Protein AF-A0A658P194-F1 (afdb_monomer_lite)

Secondary structure (DSSP, 8-state):
---HHHHHHHHHHHHTT--HHHHHHHTTS-HHHHHHHHTT-S---HHHHHHHHHHTT--HHHHHHHHHHHHHT-S------TT--HHHHHHHHHHHHHGGG--HHHHHHHHHHHH-

Radius of gyration: 17.39 Å; chains: 1; bounding box: 42×33×39 Å

Structure (mmCIF, N/CA/C/O backbone):
data_AF-A0A658P194-F1
#
_entry.id   AF-A0A658P194-F1
#
loop_
_atom_site.group_PDB
_atom_site.id
_atom_site.type_symbol
_atom_site.label_atom_id
_atom_site.label_alt_id
_atom_site.label_comp_id
_atom_site.label_asym_id
_atom_site.label_entity_id
_atom_site.label_seq_id
_atom_site.pdbx_PDB_ins_code
_atom_site.Cartn_x
_atom_site.Cartn_y
_atom_site.Cartn_z
_atom_site.occupancy
_atom_site.B_iso_or_equiv
_atom_site.auth_seq_id
_atom_site.auth_comp_id
_atom_site.auth_asym_id
_atom_site.auth_atom_id
_atom_site.pdbx_PDB_model_num
ATOM 1 N N . MET A 1 1 ? 0.400 -12.263 5.391 1.00 80.75 1 MET A N 1
ATOM 2 C CA . MET A 1 1 ? -0.383 -12.515 4.161 1.00 80.75 1 MET A CA 1
ATOM 3 C C . MET A 1 1 ? 0.058 -11.497 3.117 1.00 80.75 1 MET A C 1
ATOM 5 O O . MET A 1 1 ? 0.458 -10.414 3.515 1.00 80.75 1 MET A O 1
ATOM 9 N N . VAL A 1 2 ? 0.061 -11.836 1.827 1.00 92.38 2 VAL A N 1
ATOM 10 C CA . VAL A 1 2 ? 0.426 -10.878 0.763 1.00 92.38 2 VAL A CA 1
ATOM 11 C C . VAL A 1 2 ? -0.688 -9.841 0.627 1.00 92.38 2 VAL A C 1
ATOM 13 O O . VAL A 1 2 ? -1.857 -10.225 0.532 1.00 92.38 2 VAL A O 1
ATOM 16 N N . THR A 1 3 ? -0.336 -8.557 0.624 1.00 96.94 3 THR A N 1
ATOM 17 C CA . THR A 1 3 ? -1.301 -7.452 0.502 1.00 96.94 3 THR A CA 1
ATOM 18 C C . THR A 1 3 ? -1.784 -7.286 -0.939 1.00 96.94 3 THR A C 1
ATOM 20 O O . THR A 1 3 ? -1.245 -7.901 -1.860 1.00 96.94 3 THR A O 1
ATOM 23 N N . SER A 1 4 ? -2.808 -6.465 -1.170 1.00 97.44 4 SER A N 1
ATOM 24 C CA . SER A 1 4 ? -3.265 -6.144 -2.531 1.00 97.44 4 SER A CA 1
ATOM 25 C C . SER A 1 4 ? -2.160 -5.472 -3.353 1.00 97.44 4 SER A C 1
ATOM 27 O O . SER A 1 4 ? -1.932 -5.882 -4.489 1.00 97.44 4 SER A O 1
ATOM 29 N N . PHE A 1 5 ? -1.400 -4.545 -2.764 1.00 98.19 5 PHE A N 1
ATOM 30 C CA . PHE A 1 5 ? -0.228 -3.946 -3.408 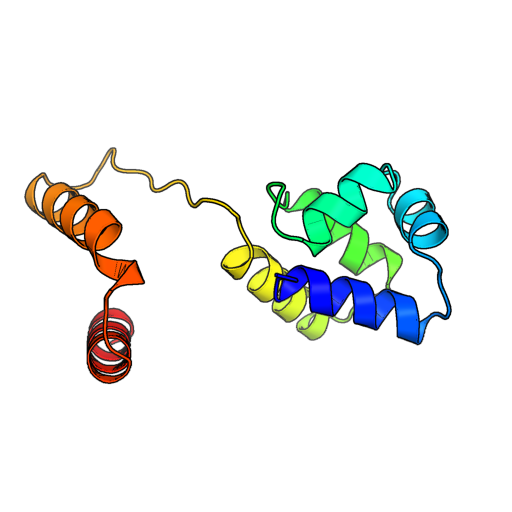1.00 98.19 5 PHE A CA 1
ATOM 31 C C . PHE A 1 5 ? 0.857 -4.989 -3.696 1.00 98.19 5 PHE A C 1
ATOM 33 O O . PHE A 1 5 ? 1.381 -5.058 -4.804 1.00 98.19 5 PHE A O 1
ATOM 40 N N . GLY A 1 6 ? 1.146 -5.881 -2.742 1.00 97.88 6 GLY A N 1
ATOM 41 C CA . GLY A 1 6 ? 2.103 -6.968 -2.953 1.00 97.88 6 GLY A CA 1
ATOM 42 C C . GLY A 1 6 ? 1.704 -7.928 -4.074 1.00 97.88 6 GLY A C 1
ATOM 43 O O . GLY A 1 6 ? 2.559 -8.371 -4.840 1.00 97.88 6 GLY A O 1
ATOM 44 N N . LYS A 1 7 ? 0.406 -8.221 -4.225 1.00 98.19 7 LYS A N 1
ATOM 45 C CA . LYS A 1 7 ? -0.113 -9.001 -5.361 1.00 98.19 7 LYS A CA 1
ATOM 46 C C . LYS A 1 7 ? 0.111 -8.268 -6.685 1.00 98.19 7 LYS A C 1
ATOM 48 O O . LYS A 1 7 ? 0.524 -8.907 -7.649 1.00 98.19 7 LYS A O 1
ATOM 53 N N . ALA A 1 8 ? -0.105 -6.953 -6.722 1.00 98.06 8 ALA A N 1
ATOM 54 C CA . ALA A 1 8 ? 0.124 -6.139 -7.912 1.00 98.06 8 ALA A CA 1
ATOM 55 C C . ALA A 1 8 ? 1.602 -6.122 -8.328 1.00 98.06 8 ALA A C 1
ATOM 57 O O . ALA A 1 8 ? 1.912 -6.398 -9.485 1.00 98.06 8 ALA A O 1
ATOM 58 N N . LEU A 1 9 ? 2.523 -5.920 -7.378 1.00 98.06 9 LEU A N 1
ATOM 59 C CA . LEU A 1 9 ? 3.965 -5.990 -7.643 1.00 98.06 9 LEU A CA 1
ATOM 60 C C . LEU A 1 9 ? 4.383 -7.358 -8.186 1.00 98.06 9 LEU A C 1
ATOM 62 O O . LEU A 1 9 ? 5.121 -7.443 -9.166 1.00 98.06 9 LEU A O 1
ATOM 66 N N . ARG A 1 10 ? 3.877 -8.441 -7.584 1.00 97.56 10 ARG A N 1
ATOM 67 C CA . ARG A 1 10 ? 4.152 -9.804 -8.054 1.00 97.56 10 ARG A CA 1
ATOM 68 C C . ARG A 1 10 ? 3.636 -10.040 -9.460 1.00 97.56 10 ARG A C 1
ATOM 70 O O . ARG A 1 10 ? 4.353 -10.653 -10.240 1.00 97.56 10 ARG A O 1
ATOM 77 N N . LYS A 1 11 ? 2.436 -9.550 -9.782 1.00 97.69 11 LYS A N 1
ATOM 78 C CA . LYS A 1 11 ? 1.874 -9.638 -11.131 1.00 97.69 11 LYS A CA 1
ATOM 79 C C . LYS A 1 11 ? 2.783 -8.929 -12.136 1.00 97.69 11 LYS A C 1
ATOM 81 O O . LYS A 1 11 ? 3.272 -9.581 -13.046 1.00 97.69 11 LYS A O 1
ATOM 86 N N . LEU A 1 12 ? 3.112 -7.656 -11.900 1.00 97.44 12 LEU A N 1
ATOM 87 C CA . LEU A 1 12 ? 4.021 -6.881 -12.759 1.00 97.44 12 LEU A CA 1
ATOM 88 C C . LEU A 1 12 ? 5.358 -7.598 -12.984 1.00 97.44 12 LEU A C 1
ATOM 90 O O . LEU A 1 12 ? 5.892 -7.641 -14.090 1.00 97.44 12 LEU A O 1
ATOM 94 N N . ARG A 1 13 ? 5.890 -8.189 -11.915 1.00 96.12 13 ARG A N 1
ATOM 95 C CA . ARG A 1 13 ? 7.141 -8.934 -11.937 1.00 96.12 13 ARG A CA 1
ATOM 96 C C . ARG A 1 13 ? 7.039 -10.233 -12.749 1.00 96.12 13 ARG A C 1
ATOM 98 O O . ARG A 1 13 ? 7.951 -10.520 -13.519 1.00 96.12 13 ARG A O 1
ATOM 105 N N . ILE A 1 14 ? 5.954 -10.994 -12.601 1.00 96.56 14 ILE A N 1
ATOM 106 C CA . ILE A 1 14 ? 5.691 -12.229 -13.362 1.00 96.56 14 ILE A CA 1
ATOM 107 C C . ILE A 1 14 ? 5.476 -11.912 -14.843 1.00 96.56 14 ILE A C 1
ATOM 109 O O . ILE A 1 14 ? 6.108 -12.544 -15.685 1.00 96.56 14 ILE A O 1
ATOM 113 N N . ASP A 1 15 ? 4.674 -10.892 -15.149 1.00 96.56 15 ASP A N 1
ATOM 114 C CA . ASP A 1 15 ? 4.360 -10.470 -16.519 1.00 96.56 15 ASP A CA 1
ATOM 115 C C . ASP A 1 15 ? 5.623 -10.050 -17.294 1.00 96.56 15 ASP A C 1
ATOM 117 O O . ASP A 1 15 ? 5.683 -10.179 -18.514 1.00 96.56 15 ASP A O 1
ATOM 121 N N . ARG A 1 16 ? 6.669 -9.596 -16.587 1.00 95.00 16 ARG A N 1
ATOM 122 C CA . ARG A 1 16 ? 7.981 -9.253 -17.164 1.00 95.00 16 ARG A CA 1
ATOM 123 C C . ARG A 1 16 ? 9.073 -10.310 -16.963 1.00 95.00 16 ARG A C 1
ATOM 125 O O . ARG A 1 16 ? 10.238 -10.026 -17.236 1.00 95.00 16 ARG A O 1
ATOM 132 N N . GLY A 1 17 ? 8.745 -11.500 -16.455 1.00 96.62 17 GLY A N 1
ATOM 133 C CA . GLY A 1 17 ? 9.721 -12.578 -16.236 1.00 96.62 17 GLY A CA 1
ATOM 134 C C . GLY A 1 17 ? 10.841 -12.225 -15.247 1.00 96.62 17 GLY A C 1
ATOM 135 O O . GLY A 1 17 ? 11.952 -12.744 -15.338 1.00 96.62 17 GLY A O 1
ATOM 136 N N . MET A 1 18 ? 10.585 -11.312 -14.310 1.00 97.06 18 MET A N 1
ATOM 137 C CA . MET A 1 18 ? 11.586 -10.804 -13.376 1.00 97.06 18 MET A CA 1
ATOM 138 C C . MET A 1 18 ? 11.615 -11.619 -12.072 1.00 97.06 18 MET A C 1
ATOM 140 O O . MET A 1 18 ? 10.591 -11.986 -11.491 1.00 97.06 18 MET A O 1
ATOM 144 N N . VAL A 1 19 ? 12.810 -11.845 -11.526 1.00 97.56 19 VAL A N 1
ATOM 145 C CA . VAL A 1 19 ? 12.953 -12.270 -10.123 1.00 97.56 19 VAL A CA 1
ATOM 146 C C . VAL A 1 19 ? 12.865 -11.059 -9.190 1.00 97.56 19 VAL A C 1
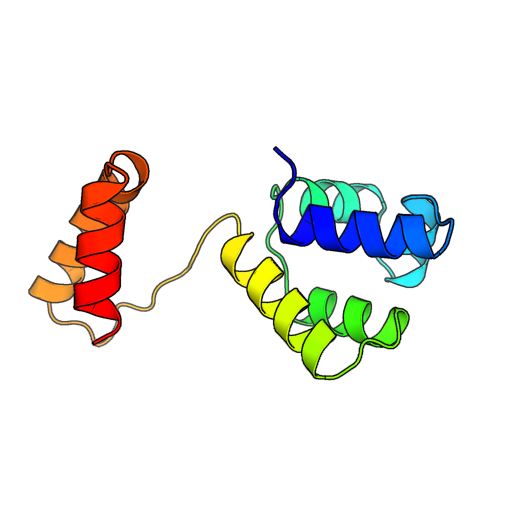ATOM 148 O O . VAL A 1 19 ? 13.012 -9.918 -9.629 1.00 97.56 19 VAL A O 1
ATOM 151 N N . LEU A 1 20 ? 12.614 -11.285 -7.893 1.00 97.81 20 LEU A N 1
ATOM 152 C CA . LEU A 1 20 ? 12.470 -10.204 -6.901 1.00 97.81 20 LEU A CA 1
ATOM 153 C C . LEU A 1 20 ? 13.672 -9.250 -6.910 1.00 97.81 20 LEU A C 1
ATOM 155 O O . LEU A 1 20 ? 13.491 -8.038 -6.849 1.00 97.81 20 LEU A O 1
ATOM 159 N N . LYS A 1 21 ? 14.881 -9.810 -7.033 1.00 98.00 21 LYS A N 1
ATOM 160 C CA . LYS A 1 21 ? 16.128 -9.047 -7.089 1.00 98.00 21 LYS A CA 1
ATOM 161 C C . LYS A 1 21 ? 16.144 -8.053 -8.251 1.00 98.00 21 LYS A C 1
ATOM 163 O O . LYS A 1 21 ? 16.373 -6.879 -8.014 1.00 98.00 21 LYS A O 1
ATOM 168 N N . ASN A 1 22 ? 15.789 -8.488 -9.461 1.00 97.88 22 ASN A N 1
ATOM 169 C CA . ASN A 1 22 ? 15.774 -7.622 -10.644 1.00 97.88 22 ASN A CA 1
ATOM 170 C C . ASN A 1 22 ? 14.835 -6.422 -10.462 1.00 97.88 22 ASN A C 1
ATOM 172 O O . ASN A 1 22 ? 15.189 -5.303 -10.815 1.00 97.88 22 ASN A O 1
ATOM 176 N N . MET A 1 23 ? 13.643 -6.650 -9.900 1.00 98.00 23 MET A N 1
ATOM 177 C CA . MET A 1 23 ? 12.684 -5.572 -9.641 1.00 98.00 23 MET A CA 1
ATOM 178 C C . MET A 1 23 ? 13.187 -4.628 -8.544 1.00 98.00 23 MET A C 1
ATOM 180 O O . MET A 1 23 ? 13.034 -3.419 -8.662 1.00 98.00 23 MET A O 1
ATOM 184 N N . ALA A 1 24 ? 13.801 -5.166 -7.489 1.00 98.25 24 ALA A N 1
ATOM 185 C CA . ALA A 1 24 ? 14.381 -4.360 -6.422 1.00 98.25 24 ALA A CA 1
ATOM 186 C C . ALA A 1 24 ? 15.512 -3.462 -6.952 1.00 98.25 24 ALA A C 1
ATOM 188 O O . ALA A 1 24 ? 15.482 -2.256 -6.716 1.00 98.25 24 ALA A O 1
ATOM 189 N N . ASP A 1 25 ? 16.424 -4.030 -7.745 1.00 97.88 25 ASP A N 1
ATOM 190 C CA . ASP A 1 25 ? 17.530 -3.311 -8.382 1.00 97.88 25 ASP A CA 1
ATOM 191 C C . ASP A 1 25 ? 16.998 -2.221 -9.333 1.00 97.88 25 ASP A C 1
ATOM 193 O O . ASP A 1 25 ? 17.431 -1.073 -9.262 1.00 97.88 25 ASP A O 1
ATOM 197 N N . MET A 1 26 ? 15.991 -2.542 -10.157 1.00 96.88 26 MET A N 1
ATOM 198 C CA . MET A 1 26 ? 15.323 -1.586 -11.054 1.00 96.88 26 MET A CA 1
ATOM 199 C C . MET A 1 26 ? 14.675 -0.413 -10.307 1.00 96.88 26 MET A C 1
ATOM 201 O O . MET A 1 26 ? 14.687 0.713 -10.797 1.00 96.88 26 MET A O 1
ATOM 205 N N . LEU A 1 27 ? 14.096 -0.669 -9.133 1.00 97.31 27 LEU A N 1
ATOM 206 C CA . LEU A 1 27 ? 13.446 0.347 -8.303 1.00 97.31 27 LEU A CA 1
ATOM 207 C C . LEU A 1 27 ? 14.424 1.064 -7.357 1.00 97.31 27 LEU A C 1
ATOM 209 O O . LEU A 1 27 ? 14.000 1.942 -6.607 1.00 97.31 27 LEU A O 1
ATOM 213 N N . GLY A 1 28 ? 15.709 0.690 -7.360 1.00 96.81 28 GLY A N 1
ATOM 214 C CA . GLY A 1 28 ? 16.726 1.274 -6.485 1.00 96.81 28 GLY A CA 1
ATOM 215 C C . GLY A 1 28 ? 16.527 0.956 -4.999 1.00 96.81 28 GLY A C 1
ATOM 216 O O . GLY A 1 28 ? 16.903 1.754 -4.143 1.00 96.81 28 GLY A O 1
ATOM 217 N N . VAL A 1 29 ? 15.921 -0.189 -4.667 1.00 97.75 29 VAL A N 1
ATOM 218 C CA . VAL A 1 29 ? 15.680 -0.624 -3.281 1.00 97.75 29 VAL A CA 1
ATOM 219 C C . VAL A 1 29 ? 16.275 -2.003 -3.010 1.00 97.75 29 VAL A C 1
ATOM 221 O O . VAL A 1 29 ? 16.568 -2.770 -3.920 1.00 97.75 29 VAL A O 1
ATOM 224 N N . SER A 1 30 ? 16.427 -2.376 -1.738 1.00 98.25 30 SER A N 1
ATOM 225 C CA . SER A 1 30 ? 16.890 -3.726 -1.405 1.00 9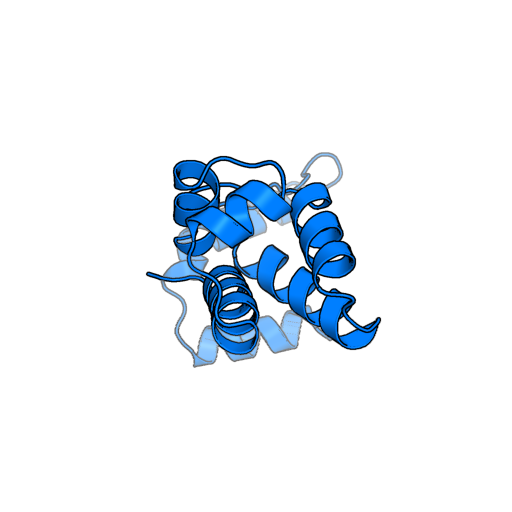8.25 30 SER A CA 1
ATOM 226 C C . SER A 1 30 ? 15.799 -4.778 -1.640 1.00 98.25 30 SER A C 1
ATOM 228 O O . SER A 1 30 ? 14.609 -4.536 -1.419 1.00 98.25 30 SER A O 1
ATOM 230 N N . SER A 1 31 ? 16.202 -6.001 -2.003 1.00 98.06 31 SER A N 1
ATOM 231 C CA . SER A 1 31 ? 15.270 -7.136 -2.127 1.00 98.06 31 SER A CA 1
ATOM 232 C C . SER A 1 31 ? 14.517 -7.418 -0.821 1.00 98.06 31 SER A C 1
ATOM 234 O O . SER A 1 31 ? 13.340 -7.776 -0.843 1.00 98.06 31 SER A O 1
ATOM 236 N N . ALA A 1 32 ? 15.172 -7.224 0.330 1.00 98.12 32 ALA A N 1
ATOM 237 C CA . ALA A 1 32 ? 14.551 -7.383 1.642 1.00 98.12 32 ALA A CA 1
ATOM 238 C C . ALA A 1 32 ? 13.462 -6.328 1.892 1.00 98.12 32 ALA A C 1
ATOM 240 O O . ALA A 1 32 ? 12.392 -6.663 2.403 1.00 98.12 32 ALA A O 1
ATOM 241 N N . TYR A 1 33 ? 13.706 -5.073 1.499 1.00 98.12 33 TYR A N 1
ATOM 242 C CA . TYR A 1 33 ? 12.710 -4.010 1.595 1.00 98.12 33 TYR A CA 1
ATOM 243 C C . TYR A 1 33 ? 11.511 -4.292 0.687 1.00 98.12 33 TYR A C 1
ATOM 245 O O . TYR A 1 33 ? 10.380 -4.287 1.170 1.00 98.12 33 TYR A O 1
ATOM 253 N N . LEU A 1 34 ? 11.747 -4.640 -0.583 1.00 98.00 34 LEU A N 1
ATOM 254 C CA . LEU A 1 34 ? 10.673 -4.964 -1.525 1.00 98.00 34 LEU A CA 1
ATOM 255 C C . LEU A 1 34 ? 9.847 -6.178 -1.064 1.00 98.00 34 LEU A C 1
ATOM 257 O O . LEU A 1 34 ? 8.621 -6.137 -1.097 1.00 98.00 34 LEU A O 1
ATOM 261 N N . SER A 1 35 ? 10.495 -7.224 -0.540 1.00 97.81 35 SER A N 1
ATOM 262 C CA . SER A 1 35 ? 9.810 -8.373 0.074 1.00 97.81 35 SER A CA 1
ATOM 263 C C . SER A 1 35 ? 8.934 -7.958 1.259 1.00 97.81 35 SER A C 1
ATOM 265 O O . SER A 1 35 ? 7.782 -8.377 1.380 1.00 97.81 35 SER A O 1
ATOM 267 N N . ALA A 1 36 ? 9.454 -7.096 2.136 1.00 97.88 36 ALA A N 1
ATOM 268 C CA . ALA A 1 36 ? 8.701 -6.606 3.281 1.00 97.88 36 ALA A CA 1
ATOM 269 C C . ALA A 1 36 ? 7.489 -5.760 2.854 1.00 97.88 36 ALA A C 1
ATOM 271 O O . ALA A 1 36 ? 6.436 -5.874 3.478 1.00 97.88 36 ALA A O 1
ATOM 272 N N . ILE A 1 37 ? 7.609 -4.980 1.776 1.00 97.81 37 ILE A N 1
ATOM 273 C CA . ILE A 1 37 ? 6.501 -4.247 1.152 1.00 97.81 37 ILE A CA 1
ATOM 274 C C . ILE A 1 37 ? 5.450 -5.210 0.582 1.00 97.81 37 ILE A C 1
ATOM 276 O O . ILE A 1 37 ? 4.273 -5.079 0.911 1.00 97.81 37 ILE A O 1
ATOM 280 N N . GLU A 1 38 ? 5.854 -6.228 -0.191 1.00 97.19 38 GLU A N 1
ATOM 281 C CA . GLU A 1 38 ? 4.921 -7.228 -0.742 1.00 97.19 38 GLU A CA 1
ATOM 282 C C . GLU A 1 38 ? 4.118 -7.954 0.357 1.00 97.19 38 GLU A C 1
ATOM 284 O O . GLU A 1 38 ? 2.974 -8.369 0.157 1.00 97.19 38 GLU A O 1
ATOM 289 N N . LEU A 1 39 ? 4.724 -8.123 1.533 1.00 97.25 39 LEU A N 1
ATOM 290 C CA . LEU A 1 39 ? 4.124 -8.785 2.691 1.00 97.25 39 LEU A CA 1
ATOM 291 C C . LEU A 1 39 ? 3.387 -7.827 3.642 1.00 97.25 39 LEU A C 1
ATOM 293 O O . LEU A 1 39 ? 2.932 -8.282 4.693 1.00 97.25 39 LEU A O 1
ATOM 297 N N . GLY A 1 40 ? 3.290 -6.533 3.316 1.00 96.06 40 GLY A N 1
ATOM 298 C CA . GLY A 1 40 ? 2.615 -5.527 4.148 1.00 96.06 40 GLY A CA 1
ATOM 299 C C . GLY A 1 40 ? 3.323 -5.217 5.468 1.00 96.06 40 GLY A C 1
ATOM 300 O O . GLY A 1 40 ? 2.699 -4.750 6.412 1.00 96.06 40 GLY A O 1
ATOM 301 N N . LYS A 1 41 ? 4.620 -5.518 5.577 1.00 96.50 41 LYS A N 1
ATOM 302 C CA . LYS A 1 41 ? 5.421 -5.315 6.797 1.00 96.50 41 LYS A CA 1
ATOM 303 C C . LYS A 1 41 ? 6.079 -3.935 6.866 1.00 96.50 41 LYS A C 1
ATOM 305 O O . LYS A 1 41 ? 6.722 -3.614 7.864 1.00 96.50 41 LYS A O 1
ATOM 310 N N . ARG A 1 42 ? 5.997 -3.140 5.800 1.00 96.88 42 ARG A N 1
ATOM 311 C CA . ARG A 1 42 ? 6.587 -1.799 5.703 1.00 96.88 42 ARG A CA 1
ATOM 312 C C . ARG A 1 42 ? 5.566 -0.827 5.129 1.00 96.88 42 ARG A C 1
ATOM 314 O O . ARG A 1 42 ? 4.741 -1.222 4.312 1.00 96.88 42 ARG A O 1
ATOM 321 N N . ALA A 1 43 ? 5.653 0.427 5.566 1.00 96.50 43 ALA A N 1
ATOM 322 C CA . ALA A 1 43 ? 4.893 1.519 4.974 1.00 96.50 43 ALA A CA 1
ATOM 323 C C . ALA A 1 43 ? 5.285 1.692 3.506 1.00 96.50 43 ALA A C 1
ATOM 325 O O . ALA A 1 43 ? 6.460 1.540 3.154 1.00 96.50 43 ALA A O 1
ATOM 326 N N . ILE A 1 44 ? 4.296 2.006 2.677 1.00 97.44 44 ILE A N 1
ATOM 327 C CA . ILE A 1 44 ? 4.454 2.142 1.232 1.00 97.44 44 ILE A CA 1
ATOM 328 C C . ILE A 1 44 ? 4.493 3.641 0.924 1.00 97.44 44 ILE A C 1
ATOM 330 O O . ILE A 1 44 ? 3.448 4.283 0.982 1.00 97.44 44 ILE A O 1
ATOM 334 N N . PRO A 1 45 ? 5.665 4.242 0.670 1.00 96.19 45 PRO A N 1
ATOM 335 C CA . PRO A 1 45 ? 5.725 5.662 0.355 1.00 96.19 45 PRO A CA 1
ATOM 336 C C . PRO A 1 45 ? 5.202 5.918 -1.062 1.00 96.19 45 PRO A C 1
ATOM 338 O O . PRO A 1 45 ? 5.422 5.107 -1.965 1.00 96.19 45 PRO A O 1
ATOM 341 N N . ASP A 1 46 ? 4.596 7.085 -1.283 1.00 96.31 46 ASP A N 1
ATOM 342 C CA . ASP A 1 46 ? 4.128 7.499 -2.614 1.00 96.31 46 ASP A CA 1
ATOM 343 C C . ASP A 1 46 ? 5.252 7.503 -3.650 1.00 96.31 46 ASP A C 1
ATOM 345 O O . ASP A 1 46 ? 5.028 7.182 -4.816 1.00 96.31 46 ASP A O 1
ATOM 349 N N . SER A 1 47 ? 6.484 7.799 -3.224 1.00 97.25 47 SER A N 1
ATOM 350 C CA . SER A 1 47 ? 7.663 7.713 -4.084 1.00 97.25 47 SER A CA 1
ATOM 351 C C . SER A 1 47 ? 7.868 6.307 -4.648 1.00 97.25 47 SER A C 1
ATOM 353 O O . SER A 1 47 ? 8.169 6.182 -5.828 1.00 97.25 47 SER A O 1
ATOM 355 N N . LEU A 1 48 ? 7.638 5.248 -3.863 1.00 98.12 48 LEU A N 1
ATOM 356 C CA . LEU A 1 48 ? 7.743 3.870 -4.349 1.00 98.12 48 LEU A CA 1
ATOM 357 C C . LEU A 1 48 ? 6.628 3.550 -5.348 1.00 98.12 48 LEU A C 1
ATOM 359 O O . LEU A 1 48 ? 6.899 2.938 -6.378 1.00 98.12 48 LEU A O 1
ATOM 363 N N . VAL A 1 49 ? 5.393 3.982 -5.073 1.00 98.19 49 VAL A N 1
ATOM 364 C CA . VAL A 1 49 ? 4.258 3.805 -5.996 1.00 98.19 49 VAL A CA 1
ATOM 365 C C . VAL A 1 49 ? 4.553 4.486 -7.334 1.00 98.19 49 VAL A C 1
ATOM 367 O O . VAL A 1 49 ? 4.396 3.872 -8.389 1.00 98.19 49 VAL A O 1
ATOM 370 N N . ASN A 1 50 ? 5.053 5.722 -7.291 1.00 97.88 50 ASN A N 1
ATOM 371 C CA . ASN A 1 50 ? 5.422 6.490 -8.476 1.00 97.88 50 ASN A CA 1
ATOM 372 C C . ASN A 1 50 ? 6.598 5.847 -9.230 1.00 97.88 50 ASN A C 1
ATOM 374 O O . ASN A 1 50 ? 6.535 5.729 -10.452 1.00 97.88 50 ASN A O 1
ATOM 378 N N . SER A 1 51 ? 7.633 5.372 -8.526 1.00 98.00 51 SER A N 1
ATOM 379 C CA . SER A 1 51 ? 8.763 4.659 -9.139 1.00 98.00 51 SER A CA 1
ATOM 380 C C . SER A 1 51 ? 8.319 3.381 -9.845 1.00 98.00 51 SER A C 1
ATOM 382 O O . SER A 1 51 ? 8.775 3.107 -10.952 1.00 98.00 51 SER A O 1
ATOM 384 N N . VAL A 1 52 ? 7.400 2.615 -9.248 1.00 98.12 52 VAL A N 1
ATOM 385 C CA . VAL A 1 52 ? 6.829 1.419 -9.885 1.00 98.12 52 VAL A CA 1
ATOM 386 C C . VAL A 1 52 ? 6.021 1.803 -11.121 1.00 98.12 52 VAL A C 1
ATOM 388 O O . VAL A 1 52 ? 6.231 1.215 -12.180 1.00 98.12 52 VAL A O 1
ATOM 391 N N . ALA A 1 53 ? 5.142 2.803 -11.020 1.00 98.12 53 ALA A N 1
ATOM 392 C CA . ALA A 1 53 ? 4.343 3.256 -12.155 1.00 98.12 53 ALA A CA 1
ATOM 393 C C . ALA A 1 53 ? 5.221 3.704 -13.335 1.00 98.12 53 ALA A C 1
ATOM 395 O O . ALA A 1 53 ? 4.974 3.298 -14.471 1.00 98.12 53 ALA A O 1
ATOM 396 N N . ALA A 1 54 ? 6.288 4.460 -13.060 1.00 97.75 54 ALA A N 1
ATOM 397 C CA . ALA A 1 54 ? 7.239 4.912 -14.069 1.00 97.75 54 ALA A CA 1
ATOM 398 C C . ALA A 1 54 ? 8.057 3.754 -14.670 1.00 97.75 54 ALA A C 1
ATOM 400 O O . ALA A 1 54 ? 8.104 3.607 -15.889 1.00 97.75 54 ALA A O 1
ATOM 401 N N . ALA A 1 55 ? 8.656 2.890 -13.840 1.00 97.19 55 ALA A N 1
ATOM 402 C CA . ALA A 1 55 ? 9.495 1.776 -14.301 1.00 97.19 55 ALA A CA 1
ATOM 403 C C . ALA A 1 55 ? 8.716 0.748 -15.144 1.00 97.19 55 ALA A C 1
ATOM 405 O O . ALA A 1 55 ? 9.262 0.112 -16.054 1.00 97.19 55 ALA A O 1
ATOM 406 N N . PHE A 1 56 ? 7.422 0.590 -14.856 1.00 96.81 56 PHE A N 1
ATOM 407 C CA . PHE A 1 56 ? 6.541 -0.312 -15.589 1.00 96.81 56 PHE A CA 1
ATOM 408 C C . PHE A 1 56 ? 5.745 0.369 -16.708 1.00 96.81 56 PHE A C 1
ATOM 410 O O . PHE A 1 56 ? 5.038 -0.329 -17.431 1.00 96.81 56 PHE A O 1
ATOM 417 N N . GLY A 1 57 ? 5.912 1.680 -16.918 1.00 96.81 57 GLY A N 1
ATOM 418 C CA . GLY A 1 57 ? 5.205 2.420 -17.965 1.00 96.81 57 GLY A CA 1
ATOM 419 C C . GLY A 1 57 ? 3.687 2.292 -17.845 1.00 96.81 57 GLY A C 1
ATOM 420 O O . GLY A 1 57 ? 3.011 2.111 -18.854 1.00 96.81 57 GLY A O 1
ATOM 421 N N . LEU A 1 58 ? 3.173 2.303 -16.611 1.00 97.75 58 LEU A N 1
ATOM 422 C CA . LEU A 1 58 ? 1.752 2.102 -16.345 1.00 97.75 58 LEU A CA 1
ATOM 423 C C . LEU A 1 58 ? 0.935 3.262 -16.912 1.00 97.75 58 LEU A C 1
ATOM 425 O O . LEU A 1 58 ? 1.303 4.430 -16.767 1.00 97.75 58 LEU A O 1
ATOM 429 N N . SER A 1 59 ? -0.205 2.938 -17.517 1.00 97.44 59 SER A N 1
ATOM 430 C CA . SER A 1 59 ? -1.194 3.932 -17.926 1.00 97.44 59 SER A CA 1
ATOM 431 C C . SER A 1 59 ? -1.748 4.698 -16.718 1.00 97.44 59 SER A C 1
ATOM 433 O O . SER A 1 59 ? -1.637 4.263 -15.569 1.00 97.44 59 SER A O 1
ATOM 435 N N . GLY A 1 60 ? -2.404 5.836 -16.969 1.00 96.50 60 GLY A N 1
ATOM 436 C CA . GLY A 1 60 ? -3.003 6.642 -15.898 1.00 96.50 60 GLY A CA 1
ATOM 437 C C . GLY A 1 60 ? -3.994 5.856 -15.030 1.00 96.50 60 GLY A C 1
ATOM 438 O O . GLY A 1 60 ? -3.994 6.006 -13.808 1.00 96.50 60 GLY A O 1
ATOM 439 N N . GLN A 1 61 ? -4.780 4.965 -15.643 1.00 97.50 61 GLN A N 1
ATOM 440 C CA . GLN A 1 61 ? -5.716 4.105 -14.920 1.00 97.50 61 GLN A CA 1
ATOM 441 C C . GLN A 1 61 ? -4.984 3.055 -14.074 1.00 97.50 61 GLN A C 1
ATOM 443 O O . GLN A 1 61 ? -5.260 2.930 -12.885 1.00 97.50 61 GLN A O 1
ATOM 448 N N . GLU A 1 62 ? -4.000 2.357 -14.644 1.00 97.69 62 GLU A N 1
ATOM 449 C CA . GLU A 1 62 ? -3.218 1.348 -13.915 1.00 97.69 62 GLU A CA 1
ATOM 450 C C . GLU A 1 62 ? -2.438 1.956 -12.743 1.00 97.69 62 GLU A C 1
ATOM 452 O O . GLU A 1 62 ? -2.370 1.364 -11.667 1.00 97.69 62 GLU A O 1
ATOM 457 N N . ALA A 1 63 ? -1.881 3.157 -12.919 1.00 97.88 63 ALA A N 1
ATOM 458 C CA . ALA A 1 63 ? -1.205 3.883 -11.851 1.00 97.88 63 ALA A CA 1
ATOM 459 C C . ALA A 1 63 ? -2.182 4.317 -10.742 1.00 97.88 63 ALA A C 1
ATOM 461 O O . ALA A 1 63 ? -1.835 4.260 -9.559 1.00 97.88 63 ALA A O 1
ATOM 462 N N . SER A 1 64 ? -3.407 4.723 -11.102 1.00 97.62 64 SER A N 1
ATOM 463 C CA . SER A 1 64 ? -4.474 5.024 -10.136 1.00 97.62 64 SER A CA 1
ATOM 464 C C . SER A 1 64 ? -4.865 3.783 -9.332 1.00 97.62 64 SER A C 1
ATOM 466 O O . SER A 1 64 ? -4.942 3.834 -8.103 1.00 97.62 64 SER A O 1
ATOM 468 N N . ASP A 1 65 ? -5.034 2.646 -10.004 1.00 98.00 65 ASP A N 1
ATOM 469 C CA . ASP A 1 65 ? -5.384 1.383 -9.355 1.00 98.00 65 ASP A CA 1
ATOM 470 C C . ASP A 1 65 ? -4.258 0.887 -8.441 1.00 98.00 65 ASP A C 1
ATOM 472 O O . ASP A 1 65 ? -4.519 0.464 -7.311 1.00 98.00 65 ASP A O 1
ATOM 476 N N . LEU A 1 66 ? -3.000 1.017 -8.873 1.00 98.19 66 LEU A N 1
ATOM 477 C CA . LEU A 1 66 ? -1.833 0.697 -8.054 1.00 98.19 66 LEU A CA 1
ATOM 478 C C . LEU A 1 66 ? -1.763 1.575 -6.793 1.00 98.19 66 LEU A C 1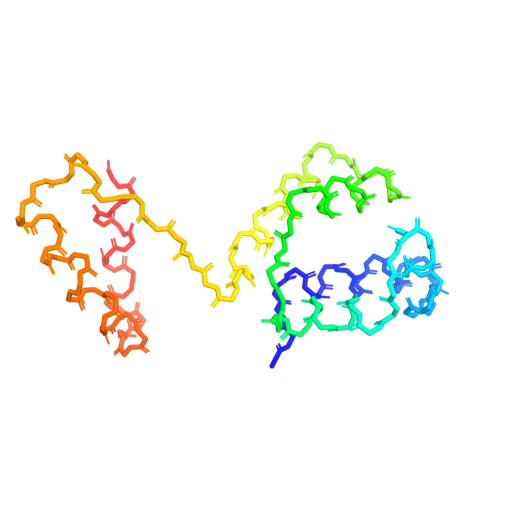
ATOM 480 O O . LEU A 1 66 ? -1.468 1.069 -5.708 1.00 98.19 66 LEU A O 1
ATOM 484 N N . ARG A 1 67 ? -2.069 2.874 -6.911 1.00 98.00 67 ARG A N 1
ATOM 485 C CA . ARG A 1 67 ? -2.132 3.797 -5.766 1.00 98.00 67 ARG A CA 1
ATOM 486 C C . ARG A 1 67 ? -3.227 3.390 -4.777 1.00 98.00 67 ARG A C 1
ATOM 488 O O . ARG A 1 67 ? -2.930 3.239 -3.596 1.00 98.00 67 ARG A O 1
ATOM 495 N N . LYS A 1 68 ? -4.441 3.086 -5.247 1.00 97.19 68 LYS A N 1
ATOM 496 C CA . LYS A 1 68 ? -5.523 2.570 -4.382 1.00 97.19 68 LYS A CA 1
ATOM 497 C C . LYS A 1 68 ? -5.117 1.284 -3.665 1.00 97.19 68 LYS A C 1
ATOM 499 O O . LYS A 1 68 ? -5.396 1.105 -2.482 1.00 97.19 68 LYS A O 1
ATOM 504 N N . GLN A 1 69 ? -4.435 0.377 -4.365 1.00 98.00 69 GLN A N 1
ATOM 505 C CA . GLN A 1 69 ? -3.921 -0.856 -3.769 1.00 98.00 69 GLN A CA 1
ATOM 506 C C . GLN A 1 69 ? -2.867 -0.577 -2.693 1.00 98.00 69 GLN A C 1
ATOM 508 O O . GLN A 1 69 ? -2.863 -1.271 -1.675 1.00 98.00 69 GLN A O 1
ATOM 513 N N . ALA A 1 70 ? -1.999 0.418 -2.894 1.00 97.38 70 ALA A N 1
ATOM 514 C CA . ALA A 1 70 ? -1.023 0.855 -1.899 1.00 97.38 70 ALA A CA 1
ATOM 515 C C . ALA A 1 70 ? -1.704 1.421 -0.645 1.00 97.38 70 ALA A C 1
ATOM 517 O O . ALA A 1 70 ? -1.352 1.014 0.460 1.00 97.38 70 ALA A O 1
ATOM 518 N N . GLU A 1 71 ? -2.712 2.281 -0.811 1.00 95.38 71 GLU A N 1
ATOM 519 C CA . GLU A 1 71 ? -3.474 2.893 0.286 1.00 95.38 71 GLU A CA 1
ATOM 520 C C . GLU A 1 71 ? -4.104 1.838 1.204 1.00 95.38 71 GLU A C 1
ATOM 522 O O . GLU A 1 71 ? -3.849 1.831 2.407 1.00 95.38 71 GLU A O 1
ATOM 527 N N . ILE A 1 72 ? -4.838 0.871 0.641 1.00 94.81 72 ILE A N 1
ATOM 528 C CA . ILE A 1 72 ? -5.460 -0.206 1.435 1.00 94.81 72 ILE A CA 1
ATOM 529 C C . ILE A 1 72 ? -4.442 -1.213 1.998 1.00 94.81 72 ILE A C 1
ATOM 531 O O . ILE A 1 72 ? -4.789 -2.038 2.841 1.00 94.81 72 ILE A O 1
ATOM 535 N N . SER A 1 73 ? -3.199 -1.189 1.505 1.00 96.75 73 SER A N 1
ATOM 536 C CA . SER A 1 73 ? -2.114 -2.075 1.945 1.00 96.75 73 SER A CA 1
ATOM 537 C C . SER A 1 73 ? -1.221 -1.459 3.019 1.00 96.75 73 SER A C 1
ATOM 539 O O . SER A 1 73 ? -0.286 -2.133 3.462 1.00 96.75 73 SER A O 1
ATOM 541 N N . GLN A 1 74 ? -1.457 -0.206 3.424 1.00 95.75 74 GLN A N 1
ATOM 542 C CA . GLN A 1 74 ? -0.669 0.420 4.481 1.00 95.75 74 GLN A CA 1
ATOM 543 C C . GLN A 1 74 ? -0.791 -0.384 5.788 1.00 95.75 74 GLN A C 1
ATOM 545 O O . GLN A 1 74 ? -1.897 -0.761 6.181 1.00 95.75 74 GLN A O 1
ATOM 550 N N . PRO A 1 75 ? 0.320 -0.637 6.504 1.00 94.12 75 PRO A N 1
ATOM 551 C CA . PRO A 1 75 ? 0.279 -1.360 7.775 1.00 94.12 75 PRO A CA 1
ATOM 552 C C . PRO A 1 75 ? -0.397 -0.551 8.891 1.00 94.12 75 PRO A C 1
ATOM 554 O O . PRO A 1 75 ? -0.854 -1.118 9.883 1.00 94.12 75 PRO A O 1
ATOM 557 N N . SER A 1 76 ? -0.432 0.772 8.745 1.00 91.56 76 SER A N 1
ATOM 558 C CA . SER A 1 76 ? -1.105 1.697 9.645 1.00 91.56 76 SER A CA 1
ATOM 559 C C . SER A 1 76 ? -1.530 2.954 8.893 1.00 91.56 76 SER A C 1
ATOM 561 O O . SER A 1 76 ? -0.899 3.352 7.914 1.00 91.56 76 SER A O 1
ATOM 563 N N . LEU A 1 77 ? -2.593 3.588 9.378 1.00 88.69 77 LEU A N 1
ATOM 564 C CA . LEU A 1 77 ? -3.077 4.874 8.895 1.00 88.69 77 LEU A CA 1
ATOM 565 C C . LEU A 1 77 ? -2.851 5.922 9.985 1.00 88.69 77 LEU A C 1
ATOM 567 O O . LEU A 1 77 ? -3.153 5.677 11.154 1.00 88.69 77 LEU A O 1
ATOM 571 N N . LYS A 1 78 ? -2.323 7.085 9.602 1.00 89.38 78 LYS A N 1
ATOM 572 C CA . LYS A 1 78 ? -2.317 8.271 10.461 1.00 89.38 78 LYS A CA 1
ATOM 573 C C . LYS A 1 78 ? -3.550 9.097 10.131 1.00 89.38 78 LYS A C 1
ATOM 575 O O . LYS A 1 78 ? -3.788 9.386 8.964 1.00 89.38 78 LYS A O 1
ATOM 580 N N . VAL A 1 79 ? -4.302 9.461 11.158 1.00 90.06 79 VAL A N 1
ATOM 581 C CA . VAL A 1 79 ? -5.474 10.327 11.045 1.00 90.06 79 VAL A CA 1
ATOM 582 C C . VAL A 1 79 ? -5.161 11.597 11.822 1.00 90.06 79 VAL A C 1
ATOM 584 O O . VAL A 1 79 ? -4.755 11.511 12.982 1.00 90.06 79 VAL A O 1
ATOM 587 N N . ASP A 1 80 ? -5.290 12.750 11.169 1.00 92.81 80 ASP A N 1
ATOM 588 C CA . ASP A 1 80 ? -5.182 14.044 11.839 1.00 92.81 80 ASP A CA 1
ATOM 589 C C . ASP A 1 80 ? -6.450 14.301 12.661 1.00 92.81 80 ASP A C 1
ATOM 591 O O . ASP A 1 80 ? -7.563 14.059 12.198 1.00 92.81 80 ASP A O 1
ATOM 595 N N . MET A 1 81 ? -6.266 14.757 13.896 1.00 93.62 81 MET A N 1
ATOM 596 C CA . MET A 1 81 ? -7.331 14.990 14.872 1.00 93.62 81 MET A CA 1
ATOM 597 C C . MET A 1 81 ? -7.390 16.455 15.325 1.00 93.62 81 MET A C 1
ATOM 599 O O . MET A 1 81 ? -8.165 16.769 16.227 1.00 93.62 81 MET A O 1
ATOM 603 N N . SER A 1 82 ? -6.554 17.335 14.768 1.00 91.75 82 SER A N 1
ATOM 604 C CA . SER A 1 82 ? -6.308 18.680 15.310 1.00 91.75 82 SER A CA 1
ATOM 605 C C . SER A 1 82 ? -7.557 19.573 15.296 1.00 91.75 82 SER A C 1
ATOM 607 O O . SER A 1 82 ? -7.776 20.304 16.258 1.00 91.75 82 SER A O 1
ATOM 609 N N . ASP A 1 83 ? -8.437 19.399 14.302 1.00 92.94 83 ASP A N 1
ATOM 610 C CA . ASP A 1 83 ? -9.663 20.198 14.115 1.00 92.94 83 ASP A CA 1
ATOM 611 C C . ASP A 1 83 ? -10.964 19.419 14.389 1.00 92.94 83 ASP A C 1
ATOM 613 O O . ASP A 1 83 ? -12.067 19.905 14.144 1.00 92.94 83 ASP A O 1
ATOM 617 N N . ALA A 1 84 ? -10.860 18.184 14.887 1.00 93.62 84 ALA A N 1
ATOM 618 C CA . ALA A 1 84 ? -12.028 17.366 15.192 1.00 93.62 84 ALA A CA 1
ATOM 619 C C . ALA A 1 84 ? -12.596 17.694 16.585 1.00 93.62 84 ALA A C 1
ATOM 621 O O . ALA A 1 84 ? -11.857 17.728 17.575 1.00 93.62 84 ALA A O 1
ATOM 622 N N . GLU A 1 85 ? -13.919 17.857 16.675 1.00 97.12 85 GLU A N 1
ATOM 623 C CA . GLU A 1 85 ? -14.638 17.919 17.954 1.00 97.12 85 GLU A CA 1
ATOM 624 C C . GLU A 1 85 ? -14.425 16.642 18.785 1.00 97.12 85 GLU A C 1
ATOM 626 O O . GLU A 1 85 ? -14.191 15.556 18.244 1.00 97.12 85 GLU A O 1
ATOM 631 N N . ASP A 1 86 ? -14.549 16.752 20.110 1.00 96.44 86 ASP A N 1
ATOM 632 C CA . ASP A 1 86 ? -14.318 15.629 21.027 1.00 96.44 86 ASP A CA 1
ATOM 633 C C . ASP A 1 86 ? -15.232 14.432 20.730 1.00 96.44 86 ASP A C 1
ATOM 635 O O . ASP A 1 86 ? -14.776 13.288 20.761 1.00 96.44 86 ASP A O 1
ATOM 639 N N . GLN A 1 87 ? -16.481 14.683 20.325 1.00 95.88 87 GLN A N 1
ATOM 640 C CA . GLN A 1 87 ? -17.414 13.632 19.915 1.00 95.88 87 GLN A CA 1
ATOM 641 C C . GLN A 1 87 ? -16.918 12.859 18.677 1.00 95.88 87 GLN A C 1
ATOM 643 O O . GLN A 1 87 ? -17.036 11.633 18.613 1.00 95.88 87 GLN A O 1
ATOM 648 N N . ASN A 1 88 ? -16.302 13.548 17.711 1.00 94.25 88 ASN A N 1
ATOM 649 C CA . ASN A 1 88 ? -15.735 12.918 16.515 1.00 94.25 88 ASN A CA 1
ATOM 650 C C . ASN A 1 88 ? -14.490 12.089 16.860 1.00 94.25 88 ASN A C 1
ATOM 652 O O . ASN A 1 88 ? -14.315 10.976 16.353 1.00 94.25 88 ASN A O 1
ATOM 656 N N . LYS A 1 89 ? -13.643 12.598 17.763 1.00 95.12 89 LYS A N 1
ATOM 657 C CA . LYS A 1 89 ? -12.471 11.869 18.270 1.00 95.12 89 LYS A CA 1
ATOM 658 C C . LYS A 1 89 ? -12.885 10.607 19.024 1.00 95.12 89 LYS A C 1
ATOM 660 O O . LYS A 1 89 ? -12.309 9.543 18.794 1.00 95.12 89 LYS A O 1
ATOM 665 N N . GLU A 1 90 ? -13.898 10.694 19.886 1.00 95.62 90 GLU A N 1
ATOM 666 C CA . GLU A 1 90 ? -14.418 9.545 20.630 1.00 95.62 90 GLU A CA 1
ATOM 667 C C . GLU A 1 90 ? -14.958 8.463 19.687 1.00 95.62 90 GLU A C 1
ATOM 669 O O . GLU A 1 90 ? -14.582 7.292 19.811 1.00 95.62 90 GLU A O 1
ATOM 674 N N . LEU A 1 91 ? -15.759 8.856 18.689 1.00 93.75 91 LEU A N 1
ATOM 675 C CA . LEU A 1 91 ? -16.248 7.946 17.654 1.00 93.75 91 LEU A CA 1
ATOM 676 C C . LEU A 1 91 ? -15.091 7.237 16.940 1.00 93.75 91 LEU A C 1
ATOM 678 O O . LEU A 1 91 ? -15.104 6.009 16.810 1.00 93.75 91 LEU A O 1
ATOM 682 N N . MET A 1 92 ? -14.066 7.984 16.526 1.00 94.12 92 MET A N 1
ATOM 683 C CA . MET A 1 92 ? -12.897 7.424 15.849 1.00 94.12 92 MET A CA 1
ATOM 684 C C . MET A 1 92 ? -12.143 6.419 16.734 1.00 94.12 92 MET A C 1
ATOM 686 O O . MET A 1 92 ? -11.752 5.351 16.264 1.00 94.12 92 MET A O 1
ATOM 690 N N . LEU A 1 93 ? -11.991 6.698 18.032 1.00 94.12 93 LEU A N 1
ATOM 691 C CA . LEU A 1 93 ? -11.355 5.782 18.989 1.00 94.12 93 LEU A CA 1
ATOM 692 C C . LEU A 1 93 ? -12.178 4.508 19.229 1.00 94.12 93 LEU A C 1
ATOM 694 O O . LEU A 1 93 ? -11.619 3.419 19.396 1.00 94.12 93 LEU A O 1
ATOM 698 N N . VAL A 1 94 ? -13.508 4.611 19.281 1.00 94.00 94 VAL A N 1
ATOM 699 C CA . VAL A 1 94 ? -14.394 3.439 19.361 1.00 94.00 94 VAL A CA 1
ATOM 700 C C . VAL A 1 94 ? -14.283 2.606 18.086 1.00 94.00 94 VAL A C 1
ATOM 702 O O . VAL A 1 94 ? -14.096 1.390 18.168 1.00 94.00 94 VAL A O 1
ATOM 705 N N . PHE A 1 95 ? -14.323 3.251 16.920 1.00 92.75 95 PHE A N 1
ATOM 706 C CA . PHE A 1 95 ? -14.189 2.583 15.630 1.00 92.75 95 PHE A CA 1
ATOM 707 C C . PHE A 1 95 ? -12.840 1.866 15.499 1.00 92.75 95 PHE A C 1
ATOM 709 O O . PHE A 1 95 ? -12.813 0.667 15.229 1.00 92.75 95 PHE A O 1
ATOM 716 N N . ALA A 1 96 ? -11.727 2.542 15.798 1.00 92.62 96 ALA A N 1
ATOM 717 C CA . ALA A 1 96 ? -10.380 1.971 15.735 1.00 92.62 96 ALA A CA 1
ATOM 718 C C . ALA A 1 96 ? -10.197 0.722 16.620 1.00 92.62 96 ALA A C 1
ATOM 720 O O . ALA A 1 96 ? -9.388 -0.148 16.297 1.00 92.62 96 ALA A O 1
ATOM 721 N N . ARG A 1 97 ? -10.960 0.600 17.715 1.00 92.69 97 ARG A N 1
ATOM 722 C CA . ARG A 1 97 ? -10.954 -0.591 18.580 1.00 92.69 97 ARG A CA 1
ATOM 723 C C . ARG A 1 97 ? -11.810 -1.736 18.043 1.00 92.69 97 ARG A C 1
ATOM 725 O O . ARG A 1 97 ? -11.455 -2.883 18.277 1.00 92.69 97 ARG A O 1
ATOM 732 N N . LYS A 1 98 ? -12.915 -1.441 17.349 1.00 92.69 98 LYS A N 1
ATOM 733 C CA . LYS A 1 98 ? -13.918 -2.442 16.941 1.00 92.69 98 LYS A CA 1
ATOM 734 C C . LYS A 1 98 ? -13.879 -2.844 15.471 1.00 92.69 98 LYS A C 1
ATOM 736 O O . LYS A 1 98 ? -14.459 -3.866 15.128 1.00 92.69 98 LYS A O 1
ATOM 741 N N . PHE A 1 99 ? -13.234 -2.077 14.590 1.00 91.44 99 PHE A N 1
ATOM 742 C CA . PHE A 1 99 ? -13.384 -2.261 13.139 1.00 91.44 99 PHE A CA 1
ATOM 743 C C . PHE A 1 99 ? -12.987 -3.657 12.628 1.00 91.44 99 PHE A C 1
ATOM 745 O O . PHE A 1 99 ? -13.489 -4.089 11.595 1.00 91.44 99 PHE A O 1
ATOM 752 N N . LYS A 1 100 ? -12.102 -4.366 13.341 1.00 91.62 100 LYS A N 1
ATOM 753 C CA . LYS A 1 100 ? -11.673 -5.731 12.994 1.00 91.62 100 LYS A CA 1
ATOM 754 C C . LYS A 1 100 ? -12.701 -6.809 13.341 1.00 91.62 100 LYS A C 1
ATOM 756 O O . LYS A 1 100 ? -12.621 -7.896 12.782 1.00 91.62 100 LYS A O 1
ATOM 761 N N . ASP A 1 101 ? -13.645 -6.493 14.222 1.00 94.56 101 ASP A N 1
ATOM 762 C CA . ASP A 1 101 ? -14.646 -7.427 14.744 1.00 94.56 101 ASP A CA 1
ATOM 763 C C . ASP A 1 101 ? -16.028 -7.212 14.104 1.00 94.56 101 ASP A C 1
ATOM 765 O O . ASP A 1 101 ? -17.007 -7.846 14.496 1.00 94.56 101 ASP A O 1
ATOM 769 N N . LEU A 1 102 ? -16.131 -6.294 13.137 1.00 93.00 102 LEU A N 1
ATOM 770 C CA . LEU A 1 102 ? -17.381 -5.998 12.442 1.00 93.00 102 LEU A CA 1
ATOM 771 C C . LEU A 1 102 ? -17.775 -7.150 11.511 1.00 93.00 102 LEU A C 1
ATOM 773 O O . LEU A 1 102 ? -16.955 -7.645 10.735 1.00 93.00 102 LEU A O 1
ATOM 777 N N . SER A 1 103 ? -19.053 -7.532 11.544 1.00 94.88 103 SER A N 1
ATOM 778 C CA . SER A 1 103 ? -19.603 -8.503 10.596 1.00 94.88 103 SER A CA 1
ATOM 779 C C . SER A 1 103 ? -19.669 -7.918 9.174 1.00 94.88 103 SER A C 1
ATOM 781 O O . SER A 1 103 ? -19.703 -6.691 9.010 1.00 94.88 103 SER A O 1
ATOM 783 N N . PRO A 1 104 ? -19.733 -8.761 8.126 1.00 94.38 104 PRO A N 1
ATOM 784 C CA . PRO A 1 104 ? -19.914 -8.295 6.751 1.00 94.38 104 PRO A CA 1
ATOM 785 C C . PRO A 1 104 ? -21.123 -7.361 6.579 1.00 94.38 104 PRO A C 1
ATOM 787 O O . PRO A 1 104 ? -21.029 -6.347 5.891 1.00 94.38 104 PRO A O 1
ATOM 790 N N . GLU A 1 105 ? -22.235 -7.650 7.257 1.00 95.38 105 GLU A N 1
ATOM 791 C CA . GLU A 1 105 ? -23.457 -6.841 7.219 1.00 95.38 105 GLU A CA 1
ATOM 792 C C . GLU A 1 105 ? -23.254 -5.471 7.885 1.00 95.3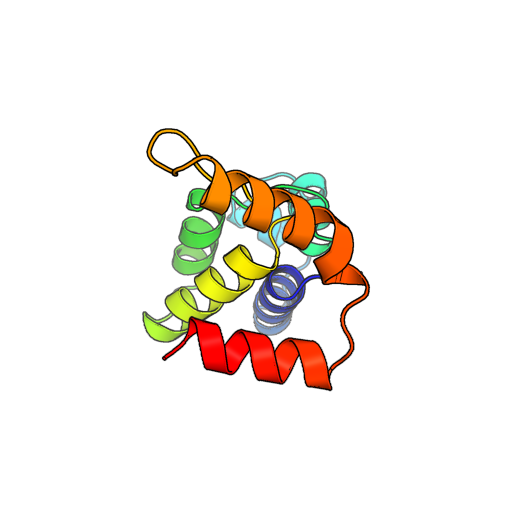8 105 GLU A C 1
ATOM 794 O O . GLU A 1 105 ? -23.739 -4.452 7.390 1.00 95.38 105 GLU A O 1
ATOM 799 N N . GLN A 1 106 ? -22.514 -5.423 8.998 1.00 94.31 106 GLN A N 1
ATOM 800 C CA . GLN A 1 106 ? -22.178 -4.166 9.673 1.00 94.31 106 GLN A CA 1
ATOM 801 C C . GLN A 1 106 ? -21.246 -3.299 8.820 1.00 94.31 106 GLN A C 1
ATOM 803 O O . GLN A 1 106 ? -21.449 -2.086 8.735 1.00 94.31 106 GLN A O 1
ATOM 808 N N . LEU A 1 107 ? -20.254 -3.913 8.167 1.00 92.94 107 LEU A N 1
ATOM 809 C CA . LEU A 1 107 ? -19.348 -3.225 7.246 1.00 92.94 107 LEU A CA 1
ATOM 810 C C . LEU A 1 107 ? -20.094 -2.640 6.043 1.00 92.94 107 LEU A C 1
ATOM 812 O O . LEU A 1 107 ? -19.813 -1.506 5.660 1.00 92.94 107 LEU A O 1
ATOM 816 N N . ASP A 1 108 ? -21.041 -3.375 5.453 1.00 93.12 108 ASP A N 1
ATOM 817 C CA . ASP A 1 108 ? -21.864 -2.875 4.344 1.00 93.12 108 ASP A CA 1
ATOM 818 C C . ASP A 1 108 ? -22.719 -1.675 4.776 1.00 93.12 108 ASP A C 1
ATOM 820 O O . ASP A 1 108 ? -22.710 -0.630 4.122 1.00 93.12 108 ASP A O 1
ATOM 824 N N . LYS A 1 109 ? -23.384 -1.777 5.933 1.00 93.88 109 LYS A N 1
ATOM 825 C CA . LYS A 1 109 ? -24.206 -0.689 6.476 1.00 93.88 109 LYS A CA 1
ATOM 826 C C . LYS A 1 109 ? -23.390 0.580 6.747 1.00 93.88 109 LYS A C 1
ATOM 828 O O . LYS A 1 109 ? -23.828 1.667 6.379 1.00 93.88 109 LYS A O 1
ATOM 833 N N . LEU A 1 110 ? -22.215 0.452 7.369 1.00 91.44 110 LEU A N 1
ATOM 834 C CA . LEU A 1 110 ? -21.324 1.589 7.632 1.00 91.44 110 LEU A CA 1
ATOM 835 C C . LEU A 1 110 ? -20.772 2.192 6.339 1.00 91.44 110 LEU A C 1
ATOM 837 O O . LEU A 1 110 ? -20.729 3.410 6.214 1.00 91.44 110 LEU A O 1
ATOM 841 N N . ASN A 1 111 ? -20.382 1.360 5.369 1.00 89.56 111 ASN A N 1
ATOM 842 C CA . ASN A 1 111 ? -19.904 1.848 4.076 1.00 89.56 111 ASN A CA 1
ATOM 843 C C . ASN A 1 111 ? -20.968 2.649 3.327 1.00 89.56 111 ASN A C 1
ATOM 845 O O . ASN A 1 111 ? -20.609 3.633 2.695 1.00 89.56 111 ASN A O 1
ATOM 849 N N . LYS A 1 112 ? -22.240 2.239 3.383 1.00 93.75 112 LYS A N 1
ATOM 850 C CA . LYS A 1 112 ? -23.348 3.014 2.804 1.00 93.75 112 LYS A CA 1
ATOM 851 C C . LYS A 1 112 ? -23.481 4.361 3.510 1.00 93.75 112 LYS A C 1
ATOM 853 O O . LYS A 1 112 ? -23.307 5.391 2.883 1.00 93.75 112 LYS A O 1
ATOM 858 N N . MET A 1 113 ? -23.605 4.331 4.837 1.00 93.12 113 MET A N 1
ATOM 859 C CA . MET A 1 113 ? -23.759 5.531 5.667 1.00 93.12 113 MET A CA 1
ATOM 860 C C . MET A 1 113 ? -22.632 6.568 5.505 1.00 93.12 113 MET A C 1
ATOM 862 O O . MET A 1 113 ? -22.879 7.748 5.707 1.00 93.12 113 MET A O 1
ATOM 866 N N . LEU A 1 114 ? -21.398 6.142 5.205 1.00 88.75 114 LEU A N 1
ATOM 867 C CA . LEU A 1 114 ? -20.229 7.028 5.080 1.00 88.75 114 LEU A CA 1
ATOM 868 C C . LEU A 1 114 ? -19.905 7.450 3.636 1.00 88.75 114 LEU A C 1
ATOM 870 O O . LEU A 1 114 ? -19.013 8.275 3.448 1.00 88.75 114 LEU A O 1
ATOM 874 N N . LYS 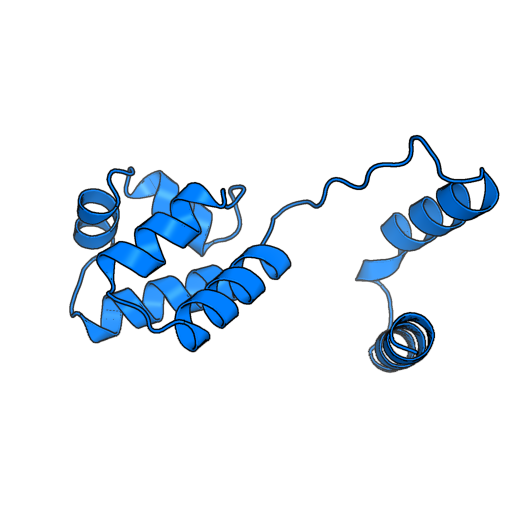A 1 115 ? -20.531 6.833 2.625 1.00 86.81 115 LYS A N 1
ATOM 875 C CA . LYS A 1 115 ? -20.326 7.163 1.200 1.00 86.81 115 LYS A CA 1
ATOM 876 C C . LYS A 1 115 ? -21.468 7.980 0.596 1.00 86.81 115 LYS A C 1
ATOM 878 O O . LYS A 1 115 ? -21.295 8.467 -0.521 1.00 86.81 115 LYS A O 1
ATOM 883 N N . ASP A 1 116 ? -22.591 8.063 1.302 1.00 56.44 116 ASP A N 1
ATOM 884 C CA . ASP A 1 116 ? -23.689 8.993 1.030 1.00 56.44 116 ASP A CA 1
ATOM 885 C C . ASP A 1 116 ? -23.290 10.429 1.419 1.00 56.44 116 ASP A C 1
ATOM 887 O O . ASP A 1 116 ? -23.677 11.362 0.679 1.00 56.44 116 ASP A O 1
#

Sequence (116 aa):
MVTSFGKALRKLRIDRGMVLKNMADMLGVSSAYLSAIELGKRAIPDSLVNSVAAAFGLSGQEASDLRKQAEISQPSLKVDMSDAEDQNKELMLVFARKFKDLSPEQLDKLNKMLKD

Foldseek 3Di:
DFALLLVVVVVLCVVVVHDLCVVCVQLVHDSVVNVCLRRLNDQDDVSSLVSVCVSSVPDPVRSVVSVVSNVRSHNDDDDDCPPPDPVRVVVVVVCVVCVVVDDPVRVVVVVVVVVD

pLDDT: mean 95.28, std 4.63, range [56.44, 98.25]